Protein AF-A0A7V3EGE8-F1 (afdb_monomer_lite)

Secondary structure (DSSP, 8-state):
--HHHHHHHHHHSPTTPPPPHHHHHHHHH-HHHHHHHHHHHHHHHHHHHHT-PPPPTTHHHHHHHHHHHHHHS-----S----HHHHHHHHHHHHHHHHHGGGSHHHHHHHTSTT-THHHHHHHHHHHHHHHHHHHHHHHTHHHHHHHH--

Radius of gyration: 30.8 Å; chains: 1; bounding box: 67×28×79 Å

pLDDT: mean 81.46, std 10.9, range [51.88, 94.5]

Foldseek 3Di:
DDLVVLVVQVVVDDPPDDDDPVSVVVCVPDVVSVVVVVVVVVVVVVVVVVPPPPDPVVPVVVVVVVVVVVVVPPPPDPPDPDDLVVLVVVLVVLVVVLVCVVVDPVLVVVVPDPPDPCNVVVNVVSVVVSVVSVVVSCVSCVVVCCVPPVD

Sequence (151 aa):
MTCKDAMDLYCYLDQGEPLPADLEAHLASCPTCTQWVQRMDSVLQLYKRSGQHPIPTPIEDRILAAIEALEATPTPKPGLTLSPGKWMLPGVFLLLGILGIPFSTVFSVFASQPGGNLEVLVPVVLGAAFTTYAAFFTGYNLEWLKKKFLT

Structure (mmCIF, N/CA/C/O backbone):
data_AF-A0A7V3EGE8-F1
#
_entry.id   AF-A0A7V3EGE8-F1
#
loop_
_atom_site.group_PDB
_atom_site.id
_atom_site.type_symbol
_atom_site.label_atom_id
_atom_site.label_alt_id
_atom_site.label_comp_id
_atom_site.label_asym_id
_atom_site.label_entity_id
_atom_site.label_seq_id
_atom_site.pdbx_PDB_ins_code
_atom_site.Cartn_x
_atom_site.Cartn_y
_atom_site.Cartn_z
_atom_site.occupancy
_atom_site.B_iso_or_equiv
_atom_site.auth_seq_id
_atom_site.auth_comp_id
_atom_site.auth_asym_id
_atom_site.auth_atom_id
_atom_site.pdbx_PDB_model_num
ATOM 1 N N . MET A 1 1 ? -34.185 5.796 1.382 1.00 82.25 1 MET A N 1
ATOM 2 C CA . MET A 1 1 ? -33.992 4.352 1.645 1.00 82.25 1 MET A CA 1
ATOM 3 C C . MET A 1 1 ? -35.334 3.676 1.877 1.00 82.25 1 MET A C 1
ATOM 5 O O . MET A 1 1 ? -36.255 4.349 2.339 1.00 82.25 1 MET A O 1
ATOM 9 N N . THR A 1 2 ? -35.471 2.389 1.544 1.00 92.31 2 THR A N 1
ATOM 10 C CA . THR A 1 2 ? -36.642 1.609 1.973 1.00 92.31 2 THR A CA 1
ATOM 11 C C . THR A 1 2 ? -36.505 1.231 3.452 1.00 92.31 2 THR A C 1
ATOM 13 O O . THR A 1 2 ? -35.409 1.282 4.006 1.00 92.31 2 THR A O 1
ATOM 16 N N . CYS A 1 3 ? -37.604 0.838 4.105 1.00 90.88 3 CYS A N 1
ATOM 17 C CA . CYS A 1 3 ? -37.556 0.390 5.506 1.00 90.88 3 CYS A CA 1
ATOM 18 C C . CYS A 1 3 ? -36.642 -0.833 5.697 1.00 90.88 3 CYS A C 1
ATOM 20 O O . CYS A 1 3 ? -36.056 -0.998 6.762 1.00 90.88 3 CYS A O 1
ATOM 22 N N . LYS A 1 4 ? -36.525 -1.684 4.668 1.00 92.94 4 LYS A N 1
ATOM 23 C CA . LYS A 1 4 ? -35.627 -2.839 4.688 1.00 92.94 4 LYS A CA 1
ATOM 24 C C . LYS A 1 4 ? -34.168 -2.387 4.684 1.00 92.94 4 LYS A C 1
ATOM 26 O O . LYS A 1 4 ? -33.436 -2.748 5.594 1.00 92.94 4 LYS A O 1
ATOM 31 N N . ASP A 1 5 ? -33.795 -1.529 3.735 1.00 92.06 5 ASP A N 1
ATOM 32 C CA . ASP A 1 5 ? -32.421 -1.019 3.633 1.00 92.06 5 ASP A CA 1
ATOM 33 C C . ASP A 1 5 ? -32.008 -0.253 4.899 1.00 92.06 5 ASP A C 1
ATOM 35 O O . ASP A 1 5 ? -30.867 -0.346 5.336 1.00 92.06 5 ASP A O 1
ATOM 39 N N . ALA A 1 6 ? -32.947 0.481 5.509 1.00 90.81 6 ALA A N 1
ATOM 40 C CA . ALA A 1 6 ? -32.722 1.198 6.761 1.00 90.81 6 ALA A CA 1
ATOM 41 C C . ALA A 1 6 ? -32.354 0.255 7.915 1.00 90.81 6 ALA A C 1
ATOM 43 O O . ALA A 1 6 ? -31.433 0.536 8.679 1.00 90.81 6 ALA A O 1
ATOM 44 N N . MET A 1 7 ? -33.072 -0.864 8.037 1.00 92.44 7 MET A N 1
ATOM 45 C CA . MET A 1 7 ? -32.817 -1.851 9.084 1.00 92.44 7 MET A CA 1
ATOM 46 C C . MET A 1 7 ? -31.564 -2.676 8.811 1.00 92.44 7 MET A C 1
ATOM 48 O O . MET A 1 7 ? -30.804 -2.914 9.743 1.00 92.44 7 MET A O 1
ATOM 52 N N . ASP A 1 8 ? -31.320 -3.062 7.558 1.00 93.62 8 ASP A N 1
ATOM 53 C CA . ASP A 1 8 ? -30.094 -3.766 7.171 1.00 93.62 8 ASP A CA 1
ATOM 54 C C . ASP A 1 8 ? -28.861 -2.893 7.467 1.00 93.62 8 ASP A C 1
ATOM 56 O O . ASP A 1 8 ? -27.883 -3.374 8.039 1.00 93.62 8 ASP A O 1
ATOM 60 N N . LEU A 1 9 ? -28.937 -1.588 7.172 1.00 91.50 9 LEU A N 1
ATOM 61 C CA . LEU A 1 9 ? -27.889 -0.624 7.505 1.00 91.50 9 LEU A CA 1
ATOM 62 C C . LEU A 1 9 ? -27.730 -0.442 9.019 1.00 91.50 9 LEU A C 1
ATOM 64 O O . LEU A 1 9 ? -26.607 -0.414 9.504 1.00 91.50 9 LEU A O 1
ATOM 68 N N . TYR A 1 10 ? -28.824 -0.352 9.778 1.00 90.75 10 TYR A N 1
ATOM 69 C CA . TYR A 1 10 ? -28.752 -0.253 11.238 1.00 90.75 10 TYR A CA 1
ATOM 70 C C . TYR A 1 10 ? -28.131 -1.503 11.879 1.00 90.75 10 TYR A C 1
ATOM 72 O O . TYR A 1 10 ? -27.321 -1.377 12.787 1.00 90.75 10 TYR A O 1
ATOM 80 N N . CYS A 1 11 ? -28.467 -2.704 11.399 1.00 90.19 11 CYS A N 1
ATOM 81 C CA . CYS A 1 11 ? -27.896 -3.958 11.899 1.00 90.19 11 CYS A CA 1
ATOM 82 C C . CYS A 1 11 ? -26.434 -4.178 11.489 1.00 90.19 11 CYS A C 1
ATOM 84 O O . CYS A 1 11 ? -25.763 -5.010 12.094 1.00 90.19 11 CYS A O 1
ATOM 86 N N . TYR A 1 12 ? -25.956 -3.475 10.462 1.00 92.12 12 TYR A N 1
ATOM 87 C CA . TYR A 1 12 ? -24.545 -3.461 10.090 1.00 92.12 12 TYR A CA 1
ATOM 88 C C . TYR A 1 12 ? -23.699 -2.603 11.046 1.00 92.12 12 TYR A C 1
ATOM 90 O O . TYR A 1 12 ? -22.511 -2.871 11.199 1.00 92.12 12 TYR A O 1
ATOM 98 N N . LEU A 1 13 ? -24.299 -1.588 11.675 1.00 88.94 13 LEU A N 1
ATOM 99 C CA . LEU A 1 13 ? -23.613 -0.696 12.609 1.00 88.94 13 LEU A CA 1
ATOM 100 C C . LEU A 1 13 ? -23.455 -1.348 13.984 1.00 88.94 13 LEU A C 1
ATOM 102 O O . LEU A 1 13 ? -24.375 -1.991 14.497 1.00 88.94 13 LEU A O 1
ATOM 106 N N . ASP A 1 14 ? -22.307 -1.108 14.612 1.00 83.69 14 ASP A N 1
ATOM 107 C CA . ASP A 1 14 ? -22.070 -1.506 15.998 1.00 83.69 14 ASP A CA 1
ATOM 108 C C . ASP A 1 14 ? -22.631 -0.474 16.996 1.00 83.69 14 ASP A C 1
ATOM 110 O O . ASP A 1 14 ? -22.877 0.699 16.693 1.00 83.69 14 ASP A O 1
ATOM 114 N N . GLN A 1 15 ? -22.852 -0.905 18.242 1.00 75.19 15 GLN A N 1
ATOM 115 C CA . GLN A 1 15 ? -23.400 -0.025 19.280 1.00 75.19 15 GLN A CA 1
ATOM 116 C C . GLN A 1 15 ? -22.453 1.135 19.611 1.00 75.19 15 GLN A C 1
ATOM 118 O O . GLN A 1 15 ? -21.400 0.931 20.213 1.00 75.19 15 GLN A O 1
ATOM 123 N N . GLY A 1 16 ? -22.900 2.361 19.337 1.00 74.56 16 GLY A N 1
ATOM 124 C CA . GLY A 1 16 ? -22.153 3.590 19.620 1.00 74.56 16 GLY A CA 1
ATOM 125 C C . GLY A 1 16 ? -21.480 4.202 18.393 1.00 74.56 16 GLY A C 1
ATOM 126 O O . GLY A 1 16 ? -20.884 5.272 18.513 1.00 74.56 16 GLY A O 1
ATOM 127 N N . GLU A 1 17 ? -21.602 3.572 17.224 1.00 86.56 17 GLU A N 1
ATOM 128 C CA . GLU A 1 17 ? -21.217 4.199 15.964 1.00 86.56 17 GLU A CA 1
ATOM 129 C C . GLU A 1 17 ? -22.185 5.337 15.591 1.00 86.56 17 GLU A C 1
ATOM 131 O O . GLU A 1 17 ? -23.386 5.259 15.878 1.00 86.56 17 GLU A O 1
ATOM 136 N N . PRO A 1 18 ? -21.686 6.422 14.968 1.00 86.88 18 PRO A N 1
ATOM 137 C CA . PRO A 1 18 ? -22.541 7.503 14.502 1.00 86.88 18 PRO A CA 1
ATOM 138 C C . PRO A 1 18 ? -23.470 7.005 13.391 1.00 86.88 18 PRO A C 1
ATOM 140 O O . PRO A 1 18 ? -23.044 6.315 12.464 1.00 86.88 18 PRO A O 1
ATOM 143 N N . LEU A 1 19 ? -24.744 7.390 13.465 1.00 88.06 19 LEU A N 1
ATOM 144 C CA . LEU A 1 19 ? -25.719 7.031 12.444 1.00 88.06 19 LEU A CA 1
ATOM 145 C C . LEU A 1 19 ? -25.416 7.806 11.147 1.00 88.06 19 LEU A C 1
ATOM 147 O O . LEU A 1 19 ? -25.223 9.022 11.183 1.00 88.06 19 LEU A O 1
ATOM 151 N N . PRO A 1 20 ? -25.391 7.142 9.979 1.00 92.00 20 PRO A N 1
ATOM 152 C CA . PRO A 1 20 ? -25.304 7.831 8.699 1.00 92.00 20 PRO A CA 1
ATOM 153 C C . PRO A 1 20 ? -26.479 8.801 8.515 1.00 92.00 20 PRO A C 1
ATOM 155 O O . PRO A 1 20 ? -27.617 8.460 8.841 1.00 92.00 20 PRO A O 1
ATOM 158 N N . ALA A 1 21 ? -26.232 9.976 7.927 1.00 91.56 21 ALA A N 1
ATOM 159 C CA . ALA A 1 21 ? -27.242 11.033 7.767 1.00 91.56 21 ALA A CA 1
ATOM 160 C C . ALA A 1 21 ? -28.529 10.553 7.065 1.00 91.56 21 ALA A C 1
ATOM 162 O O . ALA A 1 21 ? -29.637 10.954 7.425 1.00 91.56 21 ALA A O 1
ATOM 163 N N . ASP A 1 22 ? 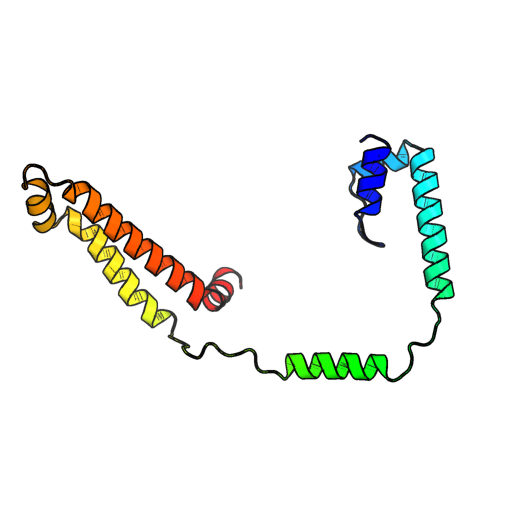-28.398 9.642 6.098 1.00 90.12 22 ASP A N 1
ATOM 164 C CA . ASP A 1 22 ? -29.543 9.057 5.399 1.00 90.12 22 ASP A CA 1
ATOM 165 C C . ASP A 1 22 ? -30.433 8.234 6.348 1.00 90.12 22 ASP A C 1
ATOM 167 O O . ASP A 1 22 ? -31.663 8.249 6.227 1.00 90.12 22 ASP A O 1
ATOM 171 N N . LEU A 1 23 ? -29.821 7.514 7.295 1.00 90.94 23 LEU A N 1
ATOM 172 C CA . LEU A 1 23 ? -30.521 6.685 8.275 1.00 90.94 23 LEU A CA 1
ATOM 173 C C . LEU A 1 23 ? -31.213 7.564 9.315 1.00 90.94 23 LEU A C 1
ATOM 175 O O . LEU A 1 23 ? -32.376 7.325 9.634 1.00 90.94 23 LEU A O 1
ATOM 179 N N . GLU A 1 24 ? -30.548 8.625 9.773 1.00 92.44 24 GLU A N 1
ATOM 180 C CA . GLU A 1 24 ? -31.146 9.619 10.671 1.00 92.44 24 GLU A CA 1
ATOM 181 C C . GLU A 1 24 ? -32.394 10.264 10.051 1.00 92.44 24 GLU A C 1
ATOM 183 O O . GLU A 1 24 ? -33.447 10.327 10.690 1.00 92.44 24 GLU A O 1
ATOM 188 N N . ALA A 1 25 ? -32.322 10.665 8.777 1.00 93.31 25 ALA A N 1
ATOM 189 C CA . ALA A 1 25 ? -33.461 11.230 8.056 1.00 93.31 25 ALA A CA 1
ATOM 190 C C . ALA A 1 25 ? -34.622 10.226 7.905 1.00 93.31 25 ALA A C 1
ATOM 192 O O . ALA A 1 25 ? -35.801 10.593 7.991 1.00 93.31 25 ALA A O 1
ATOM 193 N N . HIS A 1 26 ? -34.314 8.941 7.705 1.00 93.00 26 HIS A N 1
ATOM 194 C CA . HIS A 1 26 ? -35.332 7.896 7.632 1.00 93.00 26 HIS A CA 1
ATOM 195 C C . HIS A 1 26 ? -36.002 7.638 8.986 1.00 93.00 26 HIS A C 1
ATOM 197 O O . HIS A 1 26 ? -37.224 7.528 9.053 1.00 93.00 26 HIS A O 1
ATOM 203 N N . LEU A 1 27 ? -35.237 7.595 10.077 1.00 91.75 27 LEU A N 1
ATOM 204 C CA . LEU A 1 27 ? -35.778 7.423 11.429 1.00 91.75 27 LEU A CA 1
ATOM 205 C C . LEU A 1 27 ? -36.628 8.632 11.858 1.00 91.75 27 LEU A C 1
ATOM 207 O O . LEU A 1 27 ? -37.680 8.469 12.477 1.00 91.75 27 LEU A O 1
ATOM 211 N N . ALA A 1 28 ? -36.252 9.846 11.452 1.00 92.69 28 ALA A N 1
ATOM 212 C CA . ALA A 1 28 ? -37.060 11.040 11.700 1.00 92.69 28 ALA A CA 1
ATOM 213 C C . ALA A 1 28 ? -38.425 11.012 10.981 1.00 92.69 28 ALA A C 1
ATOM 215 O O . ALA A 1 28 ? -39.378 11.636 11.447 1.00 92.69 28 ALA A O 1
ATOM 216 N N . SER A 1 29 ? -38.536 10.292 9.858 1.00 92.25 29 SER A N 1
ATOM 217 C CA . SER A 1 29 ? -39.746 10.253 9.024 1.00 92.25 29 SER A CA 1
ATOM 218 C C . SER A 1 29 ? -40.589 8.982 9.188 1.00 92.25 29 SER A C 1
ATOM 220 O O . SER A 1 29 ? -41.803 9.029 8.986 1.00 92.25 29 SER A O 1
ATOM 222 N N . CYS A 1 30 ? -39.987 7.854 9.573 1.00 94.25 30 CYS A N 1
ATOM 223 C CA . CYS A 1 30 ? -40.658 6.561 9.688 1.00 94.25 30 CYS A CA 1
ATOM 224 C C . CYS A 1 30 ? -40.829 6.137 11.162 1.00 94.25 30 CYS A C 1
ATOM 226 O O . CYS A 1 30 ? -39.878 5.643 11.778 1.00 94.25 30 CYS A O 1
ATOM 228 N N . PRO A 1 31 ? -42.044 6.236 11.740 1.00 92.06 31 PRO A N 1
ATOM 229 C CA . PRO A 1 31 ? -42.274 5.878 13.143 1.00 92.06 31 PRO A CA 1
ATOM 230 C C . PRO A 1 31 ? -42.088 4.379 13.406 1.00 92.06 31 PRO A C 1
ATOM 232 O O . PRO A 1 31 ? -41.689 3.984 14.501 1.00 92.06 31 PRO A O 1
ATOM 235 N N . THR A 1 32 ? -42.337 3.540 12.398 1.00 91.94 32 THR A N 1
ATOM 236 C CA . THR A 1 32 ? -42.168 2.088 12.494 1.00 91.94 32 THR A CA 1
ATOM 237 C C . THR A 1 32 ? -40.701 1.731 12.713 1.00 91.94 32 THR A C 1
ATOM 239 O O . THR A 1 32 ? -40.385 1.054 13.687 1.00 91.94 32 THR A O 1
ATOM 242 N N . CYS A 1 33 ? -39.794 2.215 11.856 1.00 92.81 33 CYS A N 1
ATOM 243 C CA . CYS A 1 33 ? -38.355 1.951 11.980 1.00 92.81 33 CYS A CA 1
ATOM 244 C C . CYS A 1 33 ? -37.789 2.493 13.297 1.00 92.81 33 CYS A C 1
ATOM 246 O O . CYS A 1 33 ? -37.034 1.797 13.9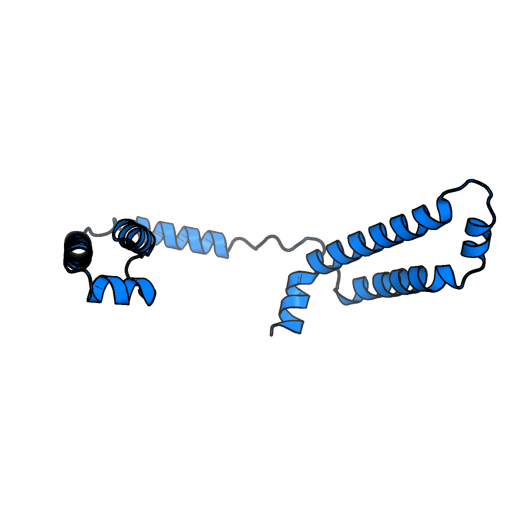72 1.00 92.81 33 CYS A O 1
ATOM 248 N N . THR A 1 34 ? -38.235 3.673 13.727 1.00 93.50 34 THR A N 1
ATOM 249 C CA . THR A 1 34 ? -37.842 4.250 15.020 1.00 93.50 34 THR A CA 1
ATOM 250 C C . THR A 1 34 ? -38.259 3.377 16.197 1.00 93.50 34 THR A C 1
ATOM 252 O O . THR A 1 34 ? -37.462 3.150 17.105 1.00 93.50 34 THR A O 1
ATOM 255 N N . GLN A 1 35 ? -39.466 2.808 16.169 1.00 94.50 35 GLN A N 1
ATOM 256 C CA . GLN A 1 35 ? -39.909 1.891 17.216 1.00 94.50 35 GLN A CA 1
ATOM 257 C C . GLN A 1 35 ? -39.077 0.598 17.254 1.00 94.50 35 GLN A C 1
ATOM 259 O O . GLN A 1 35 ? -38.794 0.088 18.339 1.00 94.50 35 GLN A O 1
ATOM 264 N N . TRP A 1 36 ? -38.676 0.062 16.097 1.00 92.75 36 TRP A N 1
ATOM 265 C CA . TRP A 1 36 ? -37.816 -1.126 16.024 1.00 92.75 36 TRP A CA 1
ATOM 266 C C . TRP A 1 36 ? -36.430 -0.868 16.612 1.00 92.75 36 TRP A C 1
ATOM 268 O O . TRP A 1 36 ? -36.000 -1.622 17.485 1.00 92.75 36 TRP A O 1
ATOM 278 N N . VAL A 1 37 ? -35.783 0.225 16.199 1.00 91.69 37 VAL A N 1
ATOM 279 C CA . VAL A 1 37 ? -34.471 0.647 16.711 1.00 91.69 37 VAL A CA 1
ATOM 280 C C . VAL A 1 37 ? -34.516 0.857 18.225 1.00 91.69 37 VAL A C 1
ATOM 282 O O . VAL A 1 37 ? -33.693 0.306 18.950 1.00 91.69 37 VAL A O 1
ATOM 285 N N . GLN A 1 38 ? -35.529 1.565 18.735 1.00 90.75 38 GLN A N 1
ATOM 286 C CA . GLN A 1 38 ? -35.691 1.788 20.177 1.00 90.75 38 GLN A CA 1
ATOM 287 C C . GLN A 1 38 ? -35.896 0.486 20.959 1.00 90.75 38 GLN A C 1
ATOM 289 O O . GLN A 1 38 ? -35.353 0.326 22.051 1.00 90.75 38 GLN A O 1
ATOM 294 N N . ARG A 1 39 ? -36.669 -0.464 20.416 1.00 91.94 39 ARG A N 1
ATOM 295 C CA . ARG A 1 39 ? -36.852 -1.776 21.053 1.00 91.94 39 ARG A CA 1
ATOM 296 C C . ARG A 1 39 ? -35.547 -2.561 21.083 1.00 91.94 39 ARG A C 1
ATOM 298 O O . ARG A 1 39 ? -35.203 -3.079 22.141 1.00 91.94 39 ARG A O 1
ATOM 305 N N . MET A 1 40 ? -34.820 -2.620 19.968 1.00 89.19 40 MET A N 1
ATOM 306 C CA . MET A 1 40 ? -33.514 -3.280 19.896 1.00 89.19 40 MET A CA 1
ATOM 307 C C . MET A 1 40 ? -32.536 -2.685 20.910 1.00 89.19 40 MET A C 1
ATOM 309 O O . MET A 1 40 ? -31.986 -3.429 21.720 1.00 89.19 40 MET A O 1
ATOM 313 N N . ASP A 1 41 ? -32.404 -1.359 20.946 1.00 88.69 41 ASP A N 1
ATOM 314 C CA . ASP A 1 41 ? -31.528 -0.683 21.903 1.00 88.69 41 ASP A CA 1
ATOM 315 C C . ASP A 1 41 ? -31.944 -0.963 23.356 1.00 88.69 41 ASP A C 1
ATOM 317 O O . ASP A 1 41 ? -31.114 -1.335 24.184 1.00 88.69 41 ASP A O 1
ATOM 321 N N . SER A 1 42 ? -33.245 -0.914 23.666 1.00 88.50 42 SER A N 1
ATOM 322 C CA . SER A 1 42 ? -33.739 -1.216 25.017 1.00 88.50 42 SER A CA 1
ATOM 323 C C . SER A 1 42 ? -33.397 -2.640 25.477 1.00 88.50 42 SER A C 1
ATOM 325 O O . SER A 1 42 ? -32.988 -2.841 26.621 1.00 88.50 42 SER A O 1
ATOM 327 N N . VAL A 1 43 ? -33.499 -3.631 24.583 1.00 87.50 43 VAL A N 1
ATOM 328 C CA . VAL A 1 43 ? -33.140 -5.024 24.877 1.00 87.50 43 VAL A CA 1
ATOM 329 C C . VAL A 1 43 ? -31.634 -5.145 25.100 1.00 87.50 43 VAL A C 1
ATOM 331 O O . VAL A 1 43 ? -31.202 -5.771 26.066 1.00 87.50 43 VAL A O 1
ATOM 334 N N . LEU A 1 44 ? -30.823 -4.503 24.262 1.00 85.25 44 LEU A N 1
ATOM 335 C CA . LEU A 1 44 ? -29.365 -4.528 24.380 1.00 85.25 44 LEU A CA 1
ATOM 336 C C . LEU A 1 44 ? -28.873 -3.840 25.662 1.00 85.25 44 LEU A C 1
ATOM 338 O O . LEU A 1 44 ? -27.969 -4.346 26.330 1.00 85.25 44 LEU A O 1
ATOM 342 N N . GLN A 1 45 ? -29.504 -2.737 26.067 1.00 84.38 45 GLN A N 1
ATOM 343 C CA . GLN A 1 45 ? -29.228 -2.086 27.348 1.00 84.38 45 GLN A CA 1
ATOM 344 C C . GLN A 1 45 ? -29.584 -2.979 28.544 1.00 84.38 45 GLN A C 1
ATOM 346 O O . GLN A 1 45 ? -28.849 -2.997 29.535 1.00 84.38 45 GLN A O 1
ATOM 351 N N . LEU A 1 46 ? -30.677 -3.747 28.462 1.00 83.75 46 LEU A N 1
ATOM 352 C CA . LEU A 1 46 ? -31.026 -4.734 29.488 1.00 83.75 46 LEU A CA 1
ATOM 353 C C . LEU A 1 46 ? -29.968 -5.837 29.581 1.00 83.75 46 LEU A C 1
ATOM 355 O O . LEU A 1 46 ? -29.545 -6.161 30.691 1.00 83.75 46 LEU A O 1
ATOM 359 N N . TYR A 1 47 ? -29.469 -6.340 28.447 1.00 78.06 47 TYR A N 1
ATOM 360 C CA . TYR A 1 47 ? -28.362 -7.300 28.432 1.00 78.06 47 TYR A CA 1
ATOM 361 C C . TYR A 1 47 ? -27.102 -6.726 29.088 1.00 78.06 47 TYR A C 1
ATOM 363 O O . TYR A 1 47 ? -26.551 -7.364 29.986 1.00 78.06 47 TYR A O 1
ATOM 371 N N . LYS A 1 48 ? -26.703 -5.494 28.741 1.00 76.25 48 LYS A N 1
ATOM 372 C CA . LYS A 1 48 ? -25.564 -4.807 29.380 1.00 76.25 48 LYS A CA 1
ATOM 373 C C . LYS A 1 48 ? -25.728 -4.675 30.895 1.00 76.25 48 LYS A C 1
ATOM 375 O O . LYS A 1 48 ? -24.772 -4.905 31.627 1.00 76.25 48 LYS A O 1
ATOM 380 N N . ARG A 1 49 ? -26.930 -4.342 31.381 1.00 68.81 49 ARG A N 1
ATOM 381 C CA . ARG A 1 49 ? -27.207 -4.247 32.828 1.00 68.81 49 ARG A CA 1
ATOM 382 C C . ARG A 1 49 ? -27.229 -5.607 33.522 1.00 68.81 49 ARG A C 1
ATOM 384 O O . ARG A 1 49 ? -26.767 -5.710 34.651 1.00 68.81 49 ARG A O 1
ATOM 391 N N . SER A 1 50 ? -27.737 -6.643 32.856 1.00 64.25 50 SER A N 1
ATOM 392 C CA . SER A 1 50 ? -27.738 -8.018 33.377 1.00 64.25 50 SER A CA 1
ATOM 393 C C . SER A 1 50 ? -26.344 -8.668 33.367 1.00 64.25 50 SER A C 1
ATOM 395 O O . SER A 1 50 ? -26.091 -9.631 34.088 1.00 64.25 50 SER A O 1
ATOM 397 N N . GLY A 1 51 ? -25.421 -8.098 32.588 1.00 56.03 51 GLY A N 1
ATOM 398 C CA . GLY A 1 51 ? -24.041 -8.533 32.399 1.00 56.03 51 GLY A CA 1
ATOM 399 C C . GLY A 1 51 ? -23.062 -8.144 33.507 1.00 56.03 51 GLY A C 1
ATOM 400 O O . GLY A 1 51 ? -21.861 -8.216 33.275 1.00 56.03 51 GLY A O 1
ATOM 401 N N . GLN A 1 52 ? -23.515 -7.791 34.717 1.00 57.78 52 GLN A N 1
ATOM 402 C CA . GLN A 1 52 ? -22.645 -7.776 35.906 1.00 57.78 52 GLN A CA 1
ATOM 403 C C . GLN A 1 52 ? -22.352 -9.209 36.373 1.00 57.78 52 GLN A C 1
ATOM 405 O O . GLN A 1 52 ? -22.589 -9.583 37.518 1.00 57.78 52 GLN A O 1
ATOM 410 N N . HIS A 1 53 ? -21.882 -10.049 35.458 1.00 61.88 53 HIS A N 1
ATOM 411 C CA . HIS A 1 53 ? -21.271 -11.308 35.835 1.00 61.88 53 HIS A CA 1
ATOM 412 C C . HIS A 1 53 ? -19.814 -10.973 36.138 1.00 61.88 53 HIS A C 1
ATOM 414 O O . HIS A 1 53 ? -19.135 -10.459 35.245 1.00 61.88 53 HIS A O 1
ATOM 420 N N . PRO A 1 54 ? -19.331 -11.181 37.375 1.00 64.38 54 PRO A N 1
ATOM 421 C CA . PRO A 1 54 ? -17.919 -11.000 37.655 1.00 64.38 54 PRO A CA 1
ATOM 422 C C . PRO A 1 54 ? -17.152 -11.898 36.687 1.00 64.38 54 PRO A C 1
ATOM 424 O O . PRO A 1 54 ? -17.388 -13.109 36.638 1.00 64.38 54 PRO A O 1
ATOM 427 N N . ILE A 1 55 ? -16.291 -11.289 35.871 1.00 62.97 55 ILE A N 1
ATOM 428 C CA . ILE A 1 55 ? -15.387 -12.034 35.005 1.00 62.97 55 ILE A CA 1
ATOM 429 C C . ILE A 1 55 ? -14.597 -12.954 35.942 1.00 62.97 55 ILE A C 1
ATOM 431 O O . ILE A 1 55 ? -14.041 -12.468 36.931 1.00 62.97 55 ILE A O 1
ATOM 435 N N . PRO A 1 56 ? -14.592 -14.280 35.713 1.00 68.38 56 PRO A N 1
ATOM 436 C CA . PRO A 1 56 ? -13.808 -15.185 36.528 1.00 68.38 56 PRO A CA 1
ATOM 437 C C . PRO A 1 56 ? -12.368 -14.681 36.563 1.00 68.38 56 PRO A C 1
ATOM 439 O O . PRO A 1 56 ? -11.728 -14.501 35.524 1.00 68.38 56 PRO A O 1
ATOM 442 N N . THR A 1 57 ? -11.875 -14.470 37.775 1.00 62.03 57 THR A N 1
ATOM 443 C CA . THR A 1 57 ? -10.633 -13.769 38.092 1.00 62.03 57 THR A CA 1
AT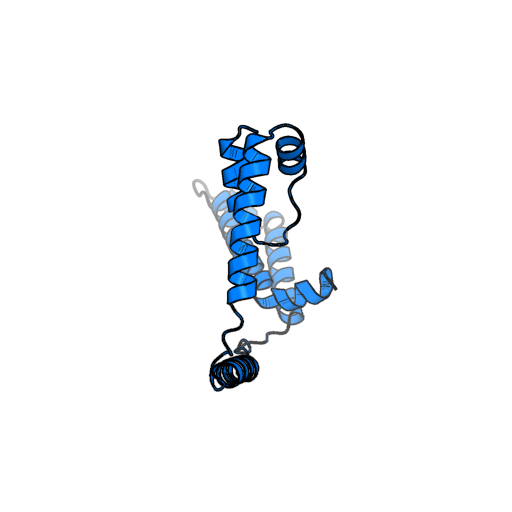OM 444 C C . THR A 1 57 ? -9.319 -14.428 37.644 1.00 62.03 57 THR A C 1
ATOM 446 O O . THR A 1 57 ? -8.283 -13.892 38.008 1.00 62.03 57 THR A O 1
ATOM 449 N N . PRO A 1 58 ? -9.263 -15.499 36.817 1.00 70.75 58 PRO A N 1
ATOM 450 C CA . PRO A 1 58 ? -8.025 -15.779 36.083 1.00 70.75 58 PRO A CA 1
ATOM 451 C C . PRO A 1 58 ? -8.073 -15.415 34.592 1.00 70.75 58 PRO A C 1
ATOM 453 O O . PRO A 1 58 ? -7.085 -15.640 33.902 1.00 70.75 58 PRO A O 1
ATOM 456 N N . ILE A 1 59 ? -9.188 -14.928 34.034 1.00 75.06 59 ILE A N 1
ATOM 457 C CA . ILE A 1 59 ? -9.261 -14.652 32.584 1.00 75.06 59 ILE A CA 1
ATOM 458 C C . ILE A 1 59 ? -8.536 -13.353 32.229 1.00 75.06 59 ILE A C 1
ATOM 460 O O . ILE A 1 59 ? -7.784 -13.338 31.260 1.00 75.06 59 ILE A O 1
ATOM 464 N N . GLU A 1 60 ? -8.721 -12.298 33.022 1.00 78.00 60 GLU A N 1
ATOM 465 C CA . GLU A 1 60 ? -8.081 -10.995 32.798 1.00 78.00 60 GLU A CA 1
ATOM 466 C C . GLU A 1 60 ? -6.555 -11.125 32.815 1.00 78.00 60 GLU A C 1
ATOM 468 O O . GLU A 1 60 ? -5.904 -10.781 31.830 1.00 78.00 60 GLU A O 1
ATOM 473 N N . ASP A 1 61 ? -6.006 -11.753 33.858 1.00 80.31 61 ASP A N 1
ATOM 474 C CA . ASP A 1 61 ? -4.568 -12.007 33.991 1.00 80.31 61 ASP A CA 1
ATOM 475 C C . ASP A 1 61 ? -4.019 -12.865 32.845 1.00 80.31 61 ASP A C 1
ATOM 477 O O . ASP A 1 61 ? -2.928 -12.616 32.336 1.00 80.31 61 ASP A O 1
ATOM 481 N N . ARG A 1 62 ? -4.779 -13.871 32.391 1.00 82.06 62 ARG A N 1
ATOM 482 C CA . ARG A 1 62 ? -4.372 -14.720 31.260 1.00 82.06 62 ARG A CA 1
ATOM 483 C C . ARG A 1 62 ? -4.369 -13.967 29.936 1.00 82.06 62 ARG A C 1
ATOM 485 O O . ARG A 1 62 ? -3.520 -14.255 29.097 1.00 82.06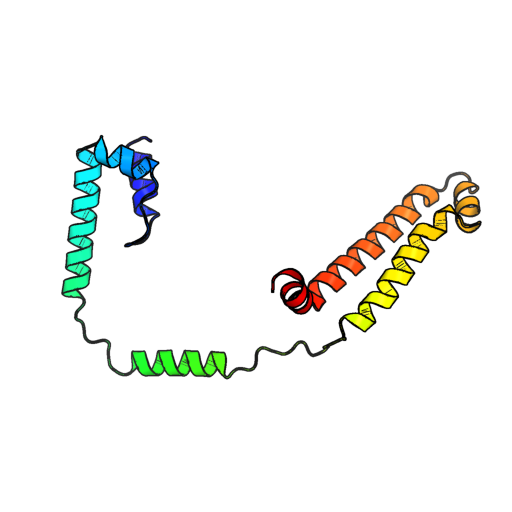 62 ARG A O 1
ATOM 492 N N . ILE A 1 63 ? -5.311 -13.049 29.733 1.00 81.88 63 ILE A N 1
ATOM 493 C CA . ILE A 1 63 ? -5.359 -12.202 28.538 1.00 81.88 63 ILE A CA 1
ATOM 494 C C . ILE A 1 63 ? -4.202 -11.206 28.575 1.00 81.88 63 ILE A C 1
ATOM 496 O O . ILE A 1 63 ? -3.485 -11.093 27.584 1.00 81.88 63 ILE A O 1
ATOM 500 N N . LEU A 1 64 ? -3.970 -10.547 29.714 1.00 83.06 64 LEU A N 1
ATOM 501 C CA . LEU A 1 64 ? -2.863 -9.604 29.875 1.00 83.06 64 LEU A CA 1
ATOM 502 C C . LEU A 1 64 ? -1.511 -10.288 29.652 1.00 83.06 64 LEU A C 1
ATOM 504 O O . LEU A 1 64 ? -0.714 -9.819 28.847 1.00 83.06 64 LEU A O 1
ATOM 508 N N . ALA A 1 65 ? -1.299 -11.456 30.264 1.00 85.44 65 ALA A N 1
ATOM 509 C CA . ALA A 1 65 ? -0.086 -12.244 30.069 1.00 85.44 65 ALA A CA 1
ATOM 510 C C . ALA A 1 65 ? 0.090 -12.710 28.613 1.00 85.44 65 ALA A C 1
ATOM 512 O O . ALA A 1 65 ? 1.214 -12.795 28.122 1.00 85.44 65 ALA A O 1
ATOM 513 N N . ALA A 1 66 ? -1.001 -13.008 27.898 1.00 83.69 66 ALA A N 1
ATOM 514 C CA . ALA A 1 66 ? -0.939 -13.361 26.481 1.00 83.69 66 ALA A CA 1
ATOM 515 C C . ALA A 1 66 ? -0.575 -12.158 25.595 1.00 83.69 66 ALA A C 1
ATOM 517 O O . ALA A 1 66 ? 0.190 -12.320 24.646 1.00 83.69 66 ALA A O 1
ATOM 518 N N . ILE A 1 67 ? -1.085 -10.962 25.908 1.00 82.19 67 ILE A N 1
ATOM 519 C CA . ILE A 1 67 ? -0.731 -9.716 25.212 1.00 82.19 67 ILE A CA 1
ATOM 520 C C . ILE A 1 67 ? 0.741 -9.380 25.459 1.00 82.19 67 ILE A C 1
ATOM 522 O O . ILE A 1 67 ? 1.483 -9.185 24.501 1.00 82.19 67 ILE A O 1
ATOM 526 N N . GLU A 1 68 ? 1.190 -9.410 26.714 1.00 84.25 68 GLU A N 1
ATOM 527 C CA . GLU A 1 68 ? 2.596 -9.188 27.063 1.00 84.25 68 GLU A CA 1
ATOM 528 C C . GLU A 1 68 ? 3.513 -10.211 26.392 1.00 84.25 68 GLU A C 1
ATOM 530 O O . GLU A 1 68 ? 4.569 -9.846 25.887 1.00 84.25 68 GLU A O 1
ATOM 535 N N . ALA A 1 69 ? 3.116 -11.485 26.317 1.00 81.56 69 ALA A N 1
ATOM 536 C CA . ALA A 1 69 ? 3.883 -12.500 25.602 1.00 81.56 69 ALA A CA 1
ATOM 537 C C . ALA A 1 69 ? 3.977 -12.198 24.097 1.00 81.56 69 ALA A C 1
ATOM 539 O O . ALA A 1 69 ? 5.044 -12.375 23.509 1.00 81.56 69 ALA A O 1
ATOM 540 N N . LEU A 1 70 ? 2.898 -11.721 23.469 1.00 76.19 70 LEU A N 1
ATOM 541 C CA . LEU A 1 70 ? 2.888 -11.326 22.056 1.00 76.19 70 LEU A CA 1
ATOM 542 C C . LEU A 1 70 ? 3.746 -10.081 21.795 1.00 76.19 70 LEU A C 1
ATOM 544 O O . LEU A 1 70 ? 4.474 -10.054 20.807 1.00 76.19 70 LEU A O 1
ATOM 548 N N . GLU A 1 71 ? 3.713 -9.087 22.682 1.00 72.12 71 GLU A N 1
ATOM 549 C CA . GLU A 1 71 ? 4.540 -7.875 22.587 1.00 72.12 71 GLU A CA 1
ATOM 550 C C . GLU A 1 71 ? 6.017 -8.142 22.911 1.00 72.12 71 GLU A C 1
ATOM 552 O O . GLU A 1 71 ? 6.914 -7.573 22.285 1.00 72.12 71 GLU A O 1
ATOM 557 N N . ALA A 1 72 ? 6.286 -9.043 23.859 1.00 69.62 72 ALA A N 1
ATOM 558 C CA . ALA A 1 72 ? 7.628 -9.500 24.201 1.00 69.62 72 ALA A CA 1
ATOM 559 C C . ALA A 1 72 ? 8.212 -10.433 23.137 1.00 69.62 72 ALA A C 1
ATOM 561 O O . ALA A 1 72 ? 9.431 -10.620 23.098 1.00 69.62 72 ALA A O 1
ATOM 562 N N . THR A 1 73 ? 7.372 -11.011 22.268 1.00 62.38 73 THR A N 1
ATOM 563 C CA . THR A 1 73 ? 7.849 -11.738 21.095 1.00 62.38 73 THR A CA 1
ATOM 564 C C . THR A 1 73 ? 8.468 -10.704 20.158 1.00 62.38 73 THR A C 1
ATOM 566 O O . THR A 1 73 ? 7.744 -9.878 19.601 1.00 62.38 73 THR A O 1
ATOM 569 N N . PRO A 1 74 ? 9.798 -10.703 19.953 1.00 59.97 74 PRO A N 1
ATOM 570 C CA . PRO A 1 74 ? 10.405 -9.753 19.042 1.00 59.97 74 PRO A CA 1
ATOM 571 C C . PRO A 1 74 ? 9.780 -10.002 17.675 1.00 59.97 74 PRO A C 1
ATOM 573 O O . PRO A 1 74 ? 9.912 -11.108 17.142 1.00 59.97 74 PRO A O 1
ATOM 576 N N . THR A 1 75 ? 9.101 -8.999 17.107 1.00 61.06 75 THR A N 1
ATOM 577 C CA . THR A 1 75 ? 8.702 -9.035 15.696 1.00 61.06 75 THR A CA 1
ATOM 578 C C . THR A 1 75 ? 9.914 -9.529 14.919 1.00 61.06 75 THR A C 1
ATOM 580 O O . THR A 1 75 ? 10.986 -8.935 15.113 1.00 61.06 75 THR A O 1
ATOM 583 N N . PRO A 1 76 ? 9.808 -10.616 14.130 1.00 58.78 76 PRO A N 1
ATOM 584 C CA . PRO A 1 76 ? 10.955 -11.169 13.435 1.00 58.78 76 PRO A CA 1
ATOM 585 C C . PRO A 1 76 ? 11.562 -10.048 12.603 1.00 5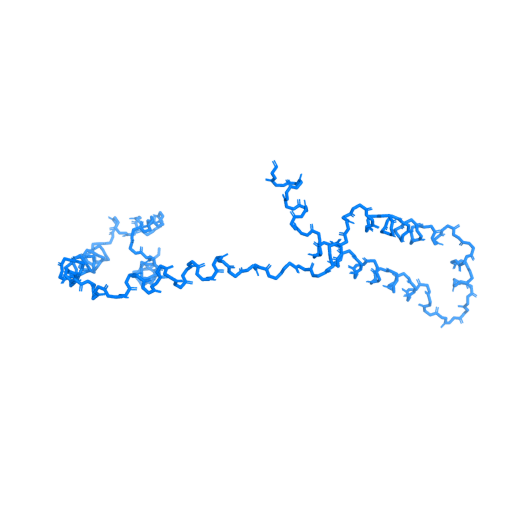8.78 76 PRO A C 1
ATOM 587 O O . PRO A 1 76 ? 11.001 -9.630 11.592 1.00 58.78 76 PRO A O 1
ATOM 590 N N . LYS A 1 77 ? 12.683 -9.499 13.087 1.00 58.09 77 LYS A N 1
ATOM 591 C CA . LYS A 1 77 ? 13.405 -8.459 12.370 1.00 58.09 77 LYS A CA 1
ATOM 592 C C . LYS A 1 77 ? 13.797 -9.106 11.050 1.00 58.09 77 LYS A C 1
ATOM 594 O O . LYS A 1 77 ? 14.405 -10.180 11.093 1.00 58.09 77 LYS A O 1
ATOM 599 N N . PRO A 1 78 ? 13.444 -8.515 9.898 1.00 58.59 78 PRO A N 1
ATOM 600 C CA . PRO A 1 78 ? 13.871 -9.045 8.617 1.00 58.59 78 PRO A CA 1
ATOM 601 C C . PRO A 1 78 ? 15.384 -9.266 8.683 1.00 58.59 78 PRO A C 1
ATOM 603 O O . PRO A 1 78 ? 16.134 -8.321 8.922 1.00 58.59 78 PRO A O 1
ATOM 606 N N . GLY A 1 79 ? 15.836 -10.516 8.534 1.00 58.34 79 GLY A N 1
ATOM 607 C CA . GLY A 1 79 ? 17.246 -10.892 8.720 1.00 58.34 79 GLY A CA 1
ATOM 608 C C . GLY A 1 79 ? 18.211 -10.182 7.762 1.00 58.34 79 GLY A C 1
ATOM 609 O O . GLY A 1 79 ? 19.423 -10.234 7.946 1.00 58.34 79 GLY A O 1
ATOM 610 N N . LEU A 1 80 ? 17.675 -9.481 6.761 1.00 57.94 80 LEU A N 1
ATOM 611 C CA . LEU A 1 80 ? 18.400 -8.633 5.831 1.00 57.94 80 LEU A CA 1
ATOM 612 C C . LEU A 1 80 ? 17.940 -7.174 5.976 1.00 57.94 80 LEU A C 1
ATOM 614 O O . LEU A 1 80 ? 17.085 -6.691 5.238 1.00 57.94 80 LEU A O 1
ATOM 618 N N . THR A 1 81 ? 18.544 -6.432 6.900 1.00 55.12 81 THR A N 1
ATOM 619 C CA . THR A 1 81 ? 18.442 -4.967 6.911 1.00 55.12 81 THR A CA 1
ATOM 620 C C . THR A 1 81 ? 19.461 -4.396 5.924 1.00 55.12 81 THR A C 1
ATOM 622 O O . THR A 1 81 ? 20.550 -3.956 6.303 1.00 55.12 81 THR A O 1
ATOM 625 N N . LEU A 1 82 ? 19.159 -4.451 4.626 1.00 60.97 82 LEU A N 1
ATOM 626 C CA . LEU A 1 82 ? 19.938 -3.709 3.632 1.00 60.97 82 LEU A CA 1
ATOM 627 C C . LEU A 1 82 ? 19.611 -2.222 3.785 1.00 60.97 82 LEU A C 1
ATOM 629 O O . LEU A 1 82 ? 18.444 -1.848 3.849 1.00 60.97 82 LEU A O 1
ATOM 633 N N . SER A 1 83 ? 20.631 -1.363 3.880 1.00 69.81 83 SER A N 1
ATOM 634 C CA . SER A 1 83 ? 20.362 0.065 4.057 1.00 69.81 83 SER A CA 1
ATOM 635 C C . SER A 1 83 ? 19.659 0.631 2.807 1.00 69.81 83 SER A C 1
ATOM 637 O O . SER A 1 83 ? 20.113 0.361 1.688 1.00 69.81 83 SER A O 1
ATOM 639 N N . PRO A 1 84 ? 18.598 1.446 2.966 1.00 67.75 84 PRO A N 1
ATOM 640 C CA . PRO A 1 84 ? 17.818 1.980 1.844 1.00 67.75 84 PRO A CA 1
ATOM 641 C C . PRO A 1 84 ? 18.674 2.715 0.803 1.00 67.75 84 PRO A C 1
ATOM 643 O O . PRO A 1 84 ? 18.459 2.604 -0.403 1.00 67.75 84 PRO A O 1
ATOM 646 N N . GLY A 1 85 ? 19.717 3.416 1.262 1.00 70.38 85 GLY A N 1
ATOM 647 C CA . GLY A 1 85 ? 20.643 4.147 0.395 1.00 70.38 85 GLY A CA 1
ATOM 648 C C . GLY A 1 85 ? 21.497 3.253 -0.510 1.00 70.38 85 GLY A C 1
ATOM 649 O O . GLY A 1 85 ? 21.838 3.665 -1.615 1.00 70.38 85 GLY A O 1
ATOM 650 N N . LYS A 1 86 ? 21.809 2.017 -0.093 1.00 77.94 86 LYS A N 1
ATOM 651 C CA . LYS A 1 86 ? 22.574 1.070 -0.925 1.00 77.94 86 LYS A CA 1
ATOM 652 C C . LYS A 1 86 ? 21.732 0.473 -2.051 1.00 77.94 86 LYS A C 1
ATOM 654 O O . LYS A 1 86 ? 22.290 0.116 -3.081 1.00 77.94 86 LYS A O 1
ATOM 659 N N . TRP A 1 87 ? 20.410 0.398 -1.879 1.00 80.50 87 TRP A N 1
ATOM 660 C CA . TRP A 1 87 ? 19.501 -0.045 -2.937 1.00 80.50 87 TRP A CA 1
ATOM 661 C C . TRP A 1 87 ? 19.295 1.014 -4.013 1.00 80.50 87 TRP A C 1
ATOM 663 O O . TRP A 1 87 ? 19.185 0.661 -5.177 1.00 80.50 87 TRP A O 1
ATOM 673 N N . MET A 1 88 ? 19.295 2.297 -3.654 1.00 83.50 88 MET A N 1
ATOM 674 C CA . MET A 1 88 ? 18.986 3.383 -4.587 1.00 83.50 88 MET A CA 1
ATOM 675 C C . MET A 1 88 ? 19.992 3.486 -5.749 1.00 83.50 88 MET A C 1
ATOM 677 O O . MET A 1 88 ? 19.606 3.786 -6.876 1.00 83.50 88 MET A O 1
ATOM 681 N N . LEU A 1 89 ? 21.270 3.187 -5.494 1.00 86.50 89 LEU A N 1
ATOM 682 C CA . LEU A 1 89 ? 22.336 3.286 -6.492 1.00 86.50 89 LEU A CA 1
ATOM 683 C C . LEU A 1 89 ? 22.136 2.304 -7.675 1.00 86.50 89 LEU A C 1
ATOM 685 O O . LEU A 1 89 ? 22.073 2.782 -8.809 1.00 86.50 89 LEU A O 1
ATOM 689 N N . PRO A 1 90 ? 21.947 0.980 -7.469 1.00 87.19 90 PRO A N 1
ATOM 690 C CA . PRO A 1 90 ? 21.567 0.052 -8.538 1.00 87.19 90 PRO A CA 1
ATOM 691 C C . PRO A 1 90 ? 20.345 0.492 -9.349 1.00 87.19 90 PRO A C 1
ATOM 693 O O . PRO A 1 90 ? 20.351 0.363 -10.569 1.00 87.19 90 PRO A O 1
ATOM 696 N N . GLY A 1 91 ? 19.318 1.040 -8.692 1.00 87.12 91 GLY A N 1
ATOM 697 C CA . GLY A 1 91 ? 18.096 1.492 -9.358 1.00 87.12 91 GLY A CA 1
ATOM 698 C C . GLY A 1 91 ? 18.337 2.661 -10.307 1.00 87.12 91 GLY A C 1
ATOM 699 O O . GLY A 1 91 ? 17.829 2.659 -11.426 1.00 87.12 91 GLY A O 1
ATOM 700 N N . VAL A 1 92 ? 19.168 3.623 -9.897 1.00 89.69 92 VAL A N 1
ATOM 701 C CA . VAL A 1 92 ? 19.576 4.749 -10.749 1.00 89.69 92 VAL A CA 1
ATOM 702 C C . VAL A 1 92 ? 20.375 4.258 -11.956 1.00 89.69 92 VAL A C 1
ATOM 704 O O . VAL A 1 92 ? 20.080 4.663 -13.076 1.00 89.69 92 VAL A O 1
ATOM 707 N N . PHE A 1 93 ? 21.338 3.353 -11.761 1.00 91.25 93 PHE A N 1
ATOM 708 C CA . PHE A 1 93 ? 22.100 2.780 -12.877 1.00 91.25 93 PHE A CA 1
ATOM 709 C C 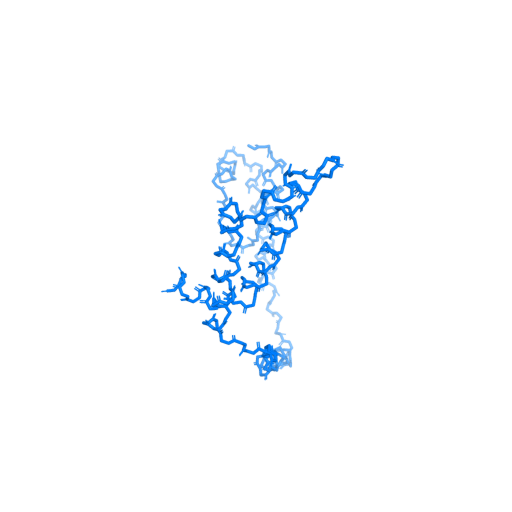. PHE A 1 93 ? 21.223 1.975 -13.837 1.00 91.25 93 PHE A C 1
ATOM 711 O O . PHE A 1 93 ? 21.392 2.087 -15.049 1.00 91.25 93 PHE A O 1
ATOM 718 N N . LEU A 1 94 ? 20.271 1.198 -13.318 1.00 91.00 94 LEU A N 1
ATOM 719 C CA . LEU A 1 94 ? 19.354 0.408 -14.135 1.00 91.00 94 LEU A CA 1
ATOM 720 C C . LEU A 1 94 ? 18.421 1.309 -14.953 1.00 91.00 94 LEU A C 1
ATOM 722 O O . LEU A 1 94 ? 18.260 1.095 -16.151 1.00 91.00 94 LEU A O 1
ATOM 726 N N . LEU A 1 95 ? 17.880 2.364 -14.341 1.00 91.88 95 LEU A N 1
ATOM 727 C CA . LEU A 1 95 ? 17.048 3.354 -15.021 1.00 91.88 95 LEU A CA 1
ATOM 728 C C . LEU A 1 95 ? 17.834 4.102 -16.108 1.00 91.88 95 LEU A C 1
ATOM 730 O O . LEU A 1 95 ? 17.386 4.162 -17.251 1.00 91.88 95 LEU A O 1
ATOM 734 N N . LEU A 1 96 ? 19.028 4.610 -15.784 1.00 92.31 96 LEU A N 1
ATOM 735 C CA . LEU A 1 96 ? 19.902 5.276 -16.755 1.00 92.31 96 LEU A CA 1
ATOM 736 C C . LEU A 1 96 ? 20.319 4.339 -17.893 1.00 92.31 96 LEU A C 1
ATOM 738 O O . LEU A 1 96 ? 20.365 4.766 -19.042 1.00 92.31 96 LEU A O 1
ATOM 742 N N . GLY A 1 97 ? 20.577 3.066 -17.591 1.00 88.31 97 GLY A N 1
ATOM 743 C CA . GLY A 1 97 ? 20.863 2.046 -18.595 1.00 88.31 97 GLY A CA 1
ATOM 744 C C . GLY A 1 97 ? 19.702 1.875 -19.570 1.00 88.31 97 GLY A C 1
ATOM 745 O O . GLY A 1 97 ? 19.904 1.976 -20.775 1.00 88.31 97 GLY A O 1
ATOM 746 N N . ILE A 1 98 ? 18.478 1.702 -19.063 1.00 89.06 98 ILE A N 1
ATOM 747 C CA . ILE A 1 98 ? 17.271 1.560 -19.892 1.00 89.06 98 ILE A CA 1
ATOM 748 C C . ILE A 1 98 ? 17.035 2.804 -20.758 1.00 89.06 98 ILE A C 1
ATOM 750 O O . ILE A 1 98 ? 16.788 2.680 -21.955 1.00 89.06 98 ILE A O 1
ATOM 754 N N . LEU A 1 99 ? 17.154 3.998 -20.174 1.00 88.69 99 LEU A N 1
ATOM 755 C CA . LEU A 1 99 ? 17.006 5.273 -20.886 1.00 88.69 99 LEU A CA 1
ATOM 756 C C . LEU A 1 99 ? 18.112 5.513 -21.922 1.00 88.69 99 LEU A C 1
ATOM 758 O O . LEU A 1 99 ? 17.871 6.184 -22.921 1.00 88.69 99 LEU A O 1
ATOM 762 N N . GLY A 1 100 ? 19.313 4.978 -21.700 1.00 87.00 100 GLY A N 1
ATOM 763 C CA . GLY A 1 100 ? 20.458 5.129 -22.597 1.00 87.00 100 GLY A CA 1
ATOM 764 C C . GLY A 1 100 ? 20.450 4.183 -23.800 1.00 87.00 100 GLY A C 1
ATOM 765 O O . GLY A 1 100 ? 21.032 4.512 -24.831 1.00 87.00 100 GLY A O 1
ATOM 766 N N . ILE A 1 101 ? 19.772 3.034 -23.710 1.00 85.25 101 ILE A N 1
ATOM 767 C CA . ILE A 1 101 ? 19.665 2.046 -24.798 1.00 85.25 101 ILE A CA 1
ATOM 768 C C . ILE A 1 101 ? 19.195 2.635 -26.141 1.00 85.25 101 ILE A C 1
ATOM 770 O O . ILE A 1 101 ? 19.877 2.361 -27.132 1.00 85.25 101 ILE A O 1
ATOM 774 N N . PRO A 1 102 ? 18.120 3.447 -26.235 1.00 80.38 102 PRO A N 1
ATOM 775 C CA . PRO A 1 102 ? 17.677 4.012 -27.517 1.00 80.38 102 PRO A CA 1
ATOM 776 C C . PRO A 1 102 ? 18.706 4.949 -28.167 1.00 80.38 102 PRO A C 1
ATOM 778 O O . PRO A 1 102 ? 18.676 5.143 -29.378 1.00 80.38 102 PRO A O 1
ATOM 781 N N . PHE A 1 103 ? 19.639 5.502 -27.387 1.00 83.00 103 PHE A N 1
ATOM 782 C CA . PHE A 1 103 ? 20.732 6.346 -27.881 1.00 83.00 103 PHE A CA 1
ATOM 783 C C . PHE A 1 103 ? 22.010 5.553 -28.191 1.00 83.00 103 PHE A C 1
ATOM 785 O O . PHE A 1 103 ? 23.012 6.127 -28.617 1.00 83.00 103 PHE A O 1
ATOM 792 N N . SER A 1 104 ? 22.000 4.239 -27.968 1.00 83.50 104 SER A N 1
ATOM 793 C CA . SER A 1 104 ? 23.147 3.368 -28.203 1.00 83.50 104 SER A CA 1
ATOM 794 C C . SER A 1 104 ? 23.126 2.757 -29.606 1.00 83.50 104 SER A C 1
ATOM 796 O O . SER A 1 104 ? 22.073 2.496 -30.188 1.00 83.50 104 SER A O 1
ATOM 798 N N . THR A 1 105 ? 24.308 2.415 -30.117 1.00 80.19 105 THR A N 1
ATOM 799 C CA . THR A 1 105 ? 24.465 1.635 -31.356 1.00 80.19 105 THR A CA 1
ATOM 800 C C . THR A 1 105 ? 23.949 0.199 -31.229 1.00 80.19 105 THR A C 1
ATOM 802 O O . THR A 1 105 ? 23.789 -0.490 -32.229 1.00 80.19 105 THR A O 1
ATOM 805 N N . VAL A 1 106 ? 23.664 -0.271 -30.012 1.00 78.00 106 VAL A N 1
ATOM 806 C CA . VAL A 1 106 ? 23.116 -1.611 -29.768 1.00 78.00 106 VAL A CA 1
ATOM 807 C C . VAL A 1 106 ? 21.672 -1.694 -30.267 1.00 78.00 106 VAL A C 1
ATOM 809 O O . VAL A 1 106 ? 21.274 -2.700 -30.849 1.00 78.00 106 VAL A O 1
ATOM 812 N N . PHE A 1 107 ? 20.898 -0.615 -30.118 1.00 75.00 107 PHE A N 1
ATOM 813 C CA . PHE A 1 107 ? 19.510 -0.580 -30.576 1.00 75.00 107 PHE A CA 1
ATOM 814 C C . PHE A 1 107 ? 19.397 -0.616 -32.108 1.00 75.00 107 PHE A C 1
ATOM 816 O O . PHE A 1 107 ? 18.538 -1.311 -32.646 1.00 75.00 107 PHE A O 1
ATOM 823 N N . SER A 1 108 ? 20.311 0.039 -32.833 1.00 74.94 108 SER A N 1
ATOM 824 C CA . SER A 1 108 ? 20.322 -0.008 -34.303 1.00 74.94 108 SER A CA 1
ATOM 825 C C . SER A 1 108 ? 20.690 -1.391 -34.856 1.00 74.94 108 SER A C 1
ATOM 827 O O . SER A 1 108 ? 20.211 -1.778 -35.923 1.00 74.94 108 SER A O 1
ATOM 829 N N . VAL A 1 109 ? 21.483 -2.178 -34.120 1.00 77.75 109 VAL A N 1
ATOM 830 C CA . VAL A 1 109 ? 21.760 -3.586 -34.452 1.00 77.75 109 VAL A CA 1
ATOM 831 C C . VAL A 1 109 ? 20.505 -4.451 -34.291 1.00 77.75 109 VAL A C 1
ATOM 833 O O . VAL A 1 109 ? 20.258 -5.322 -35.121 1.00 77.75 109 VAL A O 1
ATOM 836 N N . PHE A 1 110 ? 19.669 -4.187 -33.281 1.00 72.62 110 PHE A N 1
ATOM 837 C CA . PHE A 1 110 ? 18.389 -4.888 -33.122 1.00 72.62 110 PHE A CA 1
ATOM 838 C C . PHE A 1 110 ? 17.368 -4.503 -34.196 1.00 72.62 110 PHE A C 1
ATOM 840 O O . PHE A 1 110 ? 16.670 -5.377 -34.701 1.00 72.62 110 PHE A O 1
ATOM 847 N N . ALA A 1 111 ? 17.323 -3.228 -34.587 1.00 71.75 111 ALA A N 1
ATOM 848 C CA . ALA A 1 111 ? 16.423 -2.741 -35.632 1.00 71.75 111 ALA A CA 1
ATOM 849 C C . ALA A 1 111 ? 16.821 -3.199 -37.051 1.00 71.75 111 ALA A C 1
ATOM 851 O O . ALA A 1 111 ? 15.989 -3.229 -37.952 1.00 71.75 111 ALA A O 1
ATOM 852 N N . SER A 1 112 ? 18.092 -3.554 -37.272 1.00 76.62 112 SER A N 1
ATOM 853 C CA . SER A 1 112 ? 18.602 -3.964 -38.590 1.00 76.62 112 SER A CA 1
ATOM 854 C C . SER A 1 112 ? 18.521 -5.469 -38.861 1.00 76.62 112 SER A C 1
ATOM 856 O O . SER A 1 112 ? 18.815 -5.889 -39.980 1.00 76.62 112 SER A O 1
ATOM 858 N N . GLN A 1 113 ? 18.099 -6.289 -37.889 1.00 76.31 113 GLN A N 1
ATOM 859 C CA . GLN A 1 113 ? 17.899 -7.727 -38.088 1.00 76.31 113 GLN A CA 1
ATOM 860 C C . GLN A 1 113 ? 16.541 -8.018 -38.754 1.00 76.31 113 GLN A C 1
ATOM 862 O O . GLN A 1 113 ? 15.495 -7.824 -38.129 1.00 76.31 113 GLN A O 1
ATOM 867 N N . PRO A 1 114 ? 16.515 -8.528 -40.001 1.00 58.47 114 PRO A N 1
ATOM 868 C CA . PRO A 1 114 ? 15.266 -8.801 -40.704 1.00 58.47 114 PRO A CA 1
ATOM 869 C C . PRO A 1 114 ? 14.506 -9.958 -40.038 1.00 58.47 114 PRO A C 1
ATOM 871 O O . PRO A 1 114 ? 15.037 -11.060 -39.912 1.00 58.47 114 PRO A O 1
ATOM 874 N N . GLY A 1 115 ? 13.252 -9.723 -39.637 1.00 64.69 115 GLY A N 1
ATOM 875 C CA . GLY A 1 115 ? 12.334 -10.760 -39.136 1.00 64.69 115 GLY A CA 1
ATOM 876 C C . GLY A 1 115 ? 12.371 -11.039 -37.626 1.00 64.69 115 GLY A C 1
ATOM 877 O O . GLY A 1 115 ? 11.652 -11.924 -37.165 1.00 64.69 115 GLY A O 1
ATOM 878 N N . GLY A 1 116 ? 13.168 -10.306 -36.843 1.00 65.81 116 GLY A N 1
ATOM 879 C CA . GLY A 1 116 ? 13.194 -10.433 -35.383 1.00 65.81 116 GLY A CA 1
ATOM 880 C C . GLY A 1 116 ? 12.293 -9.410 -34.684 1.00 65.81 116 GLY A C 1
ATOM 881 O O . GLY A 1 116 ? 12.503 -8.213 -34.826 1.00 65.81 116 GLY A O 1
ATOM 882 N N . ASN A 1 117 ? 11.367 -9.851 -33.824 1.00 76.44 117 ASN A N 1
ATOM 883 C CA . ASN A 1 117 ? 10.574 -8.965 -32.943 1.00 76.44 117 ASN A CA 1
ATOM 884 C C . ASN A 1 117 ? 11.393 -8.391 -31.760 1.00 76.44 117 ASN A C 1
ATOM 886 O O . ASN A 1 117 ? 10.841 -8.058 -30.709 1.00 76.44 117 ASN A O 1
ATOM 890 N N . LEU A 1 118 ? 12.721 -8.315 -31.891 1.00 76.12 118 LEU A N 1
ATOM 891 C CA . LEU A 1 118 ? 13.640 -7.915 -30.821 1.00 76.12 118 LEU A CA 1
ATOM 892 C C . LEU A 1 118 ? 13.470 -6.445 -30.434 1.00 76.12 118 LEU A C 1
ATOM 894 O O . LEU A 1 118 ? 13.605 -6.116 -29.259 1.00 76.12 118 LEU A O 1
ATOM 898 N N . GLU A 1 119 ? 13.087 -5.596 -31.390 1.00 78.69 119 GLU A N 1
ATOM 899 C CA . GLU A 1 119 ? 12.748 -4.190 -31.151 1.00 78.69 119 GLU A CA 1
ATOM 900 C C . GLU A 1 119 ? 11.639 -4.029 -30.102 1.00 78.69 119 GLU A C 1
ATOM 902 O O . GLU A 1 119 ? 11.677 -3.099 -29.305 1.00 78.69 119 GLU A O 1
ATOM 907 N N . VAL A 1 120 ? 10.689 -4.968 -30.050 1.00 83.31 120 VAL A N 1
ATOM 908 C CA . VAL A 1 120 ? 9.581 -4.957 -29.083 1.00 83.31 120 VAL A CA 1
ATOM 909 C C . VAL A 1 120 ? 9.923 -5.773 -27.839 1.00 83.31 120 VAL A C 1
ATOM 911 O O . VAL A 1 120 ? 9.661 -5.346 -26.715 1.00 83.31 120 VAL A O 1
ATOM 914 N N . LEU A 1 121 ? 10.530 -6.948 -28.016 1.00 86.25 121 LEU A N 1
ATOM 915 C CA . LEU A 1 121 ? 10.830 -7.864 -26.917 1.00 86.25 121 LEU A CA 1
ATOM 916 C C . LEU A 1 121 ? 11.825 -7.258 -25.917 1.00 86.25 121 LEU A C 1
ATOM 918 O O . LEU A 1 121 ? 11.641 -7.400 -24.710 1.00 86.25 121 LEU A O 1
ATOM 922 N N . VAL A 1 122 ? 12.861 -6.566 -26.399 1.00 84.62 122 VAL A N 1
ATOM 923 C CA . VAL A 1 122 ? 13.921 -6.009 -25.546 1.00 84.62 122 VAL A CA 1
ATOM 924 C C . VAL A 1 122 ? 13.378 -4.928 -24.594 1.00 84.62 122 VAL A C 1
ATOM 926 O O . VAL A 1 122 ? 13.570 -5.081 -23.383 1.00 84.62 122 VAL A O 1
ATOM 929 N N . PRO A 1 123 ? 12.643 -3.893 -25.054 1.00 85.50 123 PRO A N 1
ATOM 930 C CA . PRO A 1 123 ? 12.006 -2.925 -24.159 1.00 85.50 123 PRO A CA 1
ATOM 931 C C . PRO A 1 123 ? 11.022 -3.554 -23.172 1.00 85.50 123 PRO A C 1
ATOM 933 O O . PRO A 1 123 ? 10.984 -3.145 -22.013 1.00 85.50 123 PRO A O 1
ATOM 936 N N . VAL A 1 124 ? 10.257 -4.567 -23.595 1.00 90.12 124 VAL A N 1
ATOM 937 C CA . VAL A 1 124 ? 9.306 -5.268 -22.716 1.00 90.12 124 VAL A CA 1
ATOM 938 C C . VAL A 1 124 ? 10.034 -5.988 -21.579 1.00 90.12 124 VAL A C 1
ATOM 940 O O . VAL A 1 124 ? 9.641 -5.857 -20.420 1.00 90.12 124 VAL A O 1
ATOM 943 N N . VAL A 1 125 ? 11.122 -6.701 -21.880 1.00 91.19 125 VAL A N 1
ATOM 944 C CA . VAL A 1 125 ? 11.929 -7.400 -20.866 1.00 91.19 125 VAL A CA 1
ATOM 945 C C . VAL A 1 125 ? 12.600 -6.409 -19.910 1.00 91.19 125 VAL A C 1
ATOM 947 O O . VAL A 1 125 ? 12.577 -6.619 -18.698 1.00 91.19 125 VAL A O 1
ATOM 950 N N . LEU A 1 126 ? 13.151 -5.307 -20.426 1.00 90.19 126 LEU A N 1
ATOM 951 C CA . LEU A 1 126 ? 13.760 -4.250 -19.609 1.00 90.19 126 LEU A CA 1
ATOM 952 C C . LEU A 1 126 ? 12.736 -3.569 -18.695 1.00 90.19 126 LEU A C 1
ATOM 954 O O . LEU A 1 126 ? 13.010 -3.362 -17.513 1.00 90.19 126 LEU A O 1
ATOM 958 N N . GLY A 1 127 ? 11.547 -3.271 -19.224 1.00 91.06 127 GLY A N 1
ATOM 959 C CA . GLY A 1 127 ? 10.430 -2.733 -18.456 1.00 91.06 127 GLY A CA 1
ATOM 960 C C . GLY A 1 127 ? 10.010 -3.684 -17.339 1.00 91.06 127 GLY A C 1
ATOM 961 O O . GLY A 1 127 ? 9.947 -3.275 -16.183 1.00 91.06 127 GLY A O 1
ATOM 962 N N . ALA A 1 128 ? 9.826 -4.970 -17.647 1.00 94.19 128 ALA A N 1
ATOM 963 C CA . ALA A 1 128 ? 9.485 -5.986 -16.652 1.00 94.19 128 ALA A CA 1
ATOM 964 C C . ALA A 1 128 ? 10.564 -6.128 -15.563 1.00 94.19 128 ALA A C 1
ATOM 966 O O . ALA A 1 128 ? 10.236 -6.225 -14.376 1.00 94.19 128 ALA A O 1
ATOM 967 N N . ALA A 1 129 ? 11.846 -6.092 -15.938 1.00 92.25 129 ALA A N 1
ATOM 968 C CA . ALA A 1 129 ? 12.959 -6.129 -14.993 1.00 92.25 129 ALA A CA 1
ATOM 969 C C . ALA A 1 129 ? 12.966 -4.899 -14.069 1.00 92.25 129 ALA A C 1
ATOM 971 O O . ALA A 1 129 ? 13.100 -5.048 -12.852 1.00 92.25 129 ALA A O 1
ATOM 972 N N . PHE A 1 130 ? 12.754 -3.696 -14.616 1.00 93.38 130 PHE A N 1
ATOM 973 C CA . PHE A 1 130 ? 12.655 -2.467 -13.825 1.00 93.38 130 PHE A CA 1
ATOM 974 C C . PHE A 1 130 ? 11.444 -2.476 -12.891 1.00 93.38 130 PHE A C 1
ATOM 976 O O . PHE A 1 130 ? 11.588 -2.164 -11.711 1.00 93.38 130 PHE A O 1
ATOM 983 N N . THR A 1 131 ? 10.267 -2.880 -13.375 1.00 93.56 131 THR A N 1
ATOM 984 C CA . THR A 1 131 ? 9.054 -2.983 -12.551 1.00 93.56 131 THR A CA 1
ATOM 985 C C . THR A 1 131 ? 9.245 -3.973 -11.407 1.00 93.56 131 THR A C 1
ATOM 987 O O . THR A 1 131 ? 8.900 -3.665 -10.268 1.00 93.56 131 THR A O 1
ATOM 990 N N . THR A 1 132 ? 9.851 -5.130 -11.680 1.00 93.81 132 THR A N 1
ATOM 991 C CA . THR A 1 132 ? 10.161 -6.137 -10.655 1.00 93.81 132 THR A CA 1
ATOM 992 C C . THR A 1 132 ? 11.109 -5.567 -9.602 1.00 93.81 132 THR A C 1
ATOM 994 O O . THR A 1 132 ? 10.857 -5.674 -8.402 1.00 93.81 132 THR A O 1
ATOM 997 N N . TYR A 1 133 ? 12.173 -4.895 -10.041 1.00 91.88 133 TYR A N 1
ATOM 998 C CA . TYR A 1 133 ? 13.107 -4.220 -9.147 1.00 91.88 133 TYR A CA 1
ATOM 999 C C . TYR A 1 133 ? 12.417 -3.138 -8.292 1.00 91.88 133 TYR A C 1
ATOM 1001 O O . TYR A 1 133 ? 12.617 -3.095 -7.077 1.00 91.88 133 TYR A O 1
ATOM 1009 N N . ALA A 1 134 ? 11.563 -2.302 -8.891 1.00 89.44 134 ALA A N 1
ATOM 1010 C CA . ALA A 1 134 ? 10.828 -1.245 -8.197 1.00 89.44 134 ALA A CA 1
ATOM 1011 C C . ALA A 1 134 ? 9.830 -1.798 -7.164 1.00 89.44 134 ALA A C 1
ATOM 1013 O O . ALA A 1 134 ? 9.694 -1.232 -6.073 1.00 89.44 134 ALA A O 1
ATOM 1014 N N . ALA A 1 135 ? 9.173 -2.921 -7.472 1.00 90.69 135 ALA A N 1
ATOM 1015 C CA . ALA A 1 135 ? 8.288 -3.618 -6.544 1.00 90.69 135 ALA A CA 1
ATOM 1016 C C . ALA A 1 135 ? 9.060 -4.126 -5.318 1.00 90.69 135 ALA A C 1
ATOM 1018 O O . ALA A 1 135 ? 8.660 -3.855 -4.184 1.00 90.69 135 ALA A O 1
ATOM 1019 N N . PHE A 1 136 ? 10.209 -4.779 -5.527 1.00 89.12 136 PHE A N 1
ATOM 1020 C CA . PHE A 1 136 ? 11.063 -5.220 -4.423 1.00 89.12 136 PHE A CA 1
ATOM 1021 C C . PHE A 1 136 ? 11.612 -4.046 -3.612 1.00 89.12 136 PHE A C 1
ATOM 1023 O O . PHE A 1 136 ? 11.560 -4.079 -2.385 1.00 89.12 136 PHE A O 1
ATOM 1030 N N . PHE A 1 137 ? 12.081 -2.982 -4.266 1.00 87.38 137 PHE A N 1
ATOM 1031 C CA . PHE A 1 137 ? 12.574 -1.794 -3.573 1.00 87.38 137 PHE A CA 1
ATOM 1032 C C . PHE A 1 137 ? 11.506 -1.188 -2.657 1.00 87.38 137 PHE A C 1
ATOM 1034 O O . PHE A 1 137 ? 11.777 -0.937 -1.482 1.00 87.38 137 PHE A O 1
ATOM 1041 N N . THR A 1 138 ? 10.291 -1.002 -3.177 1.00 85.00 138 THR A N 1
ATOM 1042 C CA . THR A 1 138 ? 9.164 -0.449 -2.418 1.00 85.00 138 THR A CA 1
ATOM 1043 C C . THR A 1 138 ? 8.768 -1.363 -1.261 1.00 85.00 138 THR A C 1
ATOM 1045 O O . THR A 1 138 ? 8.598 -0.883 -0.144 1.00 85.00 138 THR A O 1
ATOM 1048 N N . GLY A 1 139 ? 8.683 -2.677 -1.497 1.00 84.12 139 GLY A N 1
ATOM 1049 C CA . GLY A 1 139 ? 8.312 -3.657 -0.474 1.00 84.12 139 GLY A CA 1
ATOM 1050 C C . GLY A 1 139 ? 9.318 -3.740 0.675 1.00 84.12 139 GLY A C 1
ATOM 1051 O O . GLY A 1 139 ? 8.934 -3.657 1.838 1.00 84.12 139 GLY A O 1
ATOM 1052 N N . TYR A 1 140 ? 10.615 -3.832 0.369 1.00 82.88 140 TYR A N 1
ATOM 1053 C CA . TYR A 1 140 ? 11.664 -3.944 1.390 1.00 82.88 140 TYR A CA 1
ATOM 1054 C C . TYR A 1 140 ? 11.934 -2.637 2.149 1.00 82.88 140 TYR A C 1
ATOM 1056 O O . TYR A 1 140 ? 12.474 -2.682 3.252 1.00 82.88 140 TYR A O 1
ATOM 1064 N N . ASN A 1 141 ? 11.569 -1.476 1.593 1.00 82.56 141 ASN A N 1
ATOM 1065 C CA . ASN A 1 141 ? 11.826 -0.165 2.203 1.00 82.56 141 ASN A CA 1
ATOM 1066 C C . ASN A 1 141 ? 10.545 0.558 2.650 1.00 82.56 141 ASN A C 1
ATOM 1068 O O . ASN A 1 141 ? 10.588 1.760 2.914 1.00 82.56 141 ASN A O 1
ATOM 1072 N N . LEU A 1 142 ? 9.413 -0.147 2.758 1.00 80.81 142 LEU A N 1
ATOM 1073 C CA . LEU A 1 142 ? 8.103 0.452 3.032 1.00 80.81 142 LEU A CA 1
ATOM 1074 C C . LEU A 1 142 ? 8.060 1.223 4.360 1.00 80.81 142 LEU A C 1
ATOM 1076 O O . LEU A 1 142 ? 7.532 2.331 4.407 1.00 80.81 142 LEU A O 1
ATOM 1080 N N . GLU A 1 143 ? 8.671 0.694 5.424 1.00 76.81 143 GLU A N 1
ATOM 1081 C CA . GLU A 1 143 ? 8.751 1.388 6.718 1.00 76.81 143 GLU A CA 1
ATOM 1082 C C . GLU A 1 143 ? 9.575 2.677 6.640 1.00 76.81 143 GLU A C 1
ATOM 1084 O O . GLU A 1 143 ? 9.191 3.709 7.196 1.00 76.81 143 GLU A O 1
ATOM 1089 N N . TRP A 1 144 ? 10.693 2.643 5.909 1.00 78.56 144 TRP A N 1
ATOM 1090 C CA . TRP A 1 144 ? 11.527 3.821 5.690 1.00 78.56 144 TRP A CA 1
ATOM 1091 C C . TRP A 1 144 ? 10.801 4.874 4.842 1.00 78.56 144 TRP A C 1
ATOM 1093 O O . TRP A 1 144 ? 10.829 6.057 5.186 1.00 78.56 144 TRP A O 1
ATOM 1103 N N . LEU A 1 145 ? 10.109 4.451 3.777 1.00 79.94 145 LEU A N 1
ATOM 1104 C CA . LEU A 1 145 ? 9.288 5.324 2.934 1.00 79.94 145 LEU A CA 1
ATOM 1105 C C . LEU A 1 145 ? 8.159 5.965 3.747 1.00 79.94 145 LEU A C 1
ATOM 1107 O O . LEU A 1 145 ? 7.988 7.181 3.697 1.00 79.94 145 LEU A O 1
ATOM 1111 N N . LYS A 1 146 ? 7.444 5.174 4.556 1.00 82.56 146 LYS A N 1
ATOM 1112 C CA . LYS A 1 146 ? 6.388 5.662 5.451 1.00 82.56 146 LYS A CA 1
ATOM 1113 C C . LYS A 1 146 ? 6.925 6.737 6.394 1.00 82.56 146 LYS A C 1
ATOM 1115 O O . LYS A 1 146 ? 6.358 7.821 6.461 1.00 82.56 146 LYS A O 1
ATOM 1120 N N . LYS A 1 147 ? 8.048 6.476 7.066 1.00 82.06 147 LYS A N 1
ATOM 1121 C CA . LYS A 1 147 ? 8.657 7.438 7.995 1.00 82.06 147 LYS A CA 1
ATOM 1122 C C . LYS A 1 147 ? 9.129 8.725 7.313 1.00 82.06 147 LYS A C 1
ATOM 1124 O O . LYS A 1 147 ? 9.131 9.763 7.952 1.00 82.06 147 LYS A O 1
ATOM 1129 N N . LYS A 1 148 ? 9.584 8.661 6.058 1.00 80.50 148 LYS A N 1
ATOM 1130 C CA . LYS A 1 148 ? 10.145 9.825 5.356 1.00 80.50 148 LYS A CA 1
ATOM 1131 C C . LYS A 1 148 ? 9.099 10.694 4.652 1.00 80.50 148 LYS A C 1
ATOM 1133 O O . LYS A 1 148 ? 9.352 11.879 4.463 1.00 80.50 148 LYS A O 1
ATOM 1138 N N . PHE A 1 149 ? 7.992 10.104 4.198 1.00 77.56 149 PHE A N 1
ATOM 1139 C CA . PHE A 1 149 ? 6.983 10.799 3.388 1.00 77.56 149 PHE A CA 1
ATOM 1140 C C . PHE A 1 149 ? 5.658 11.058 4.117 1.00 77.56 149 PHE A C 1
ATOM 1142 O O . PHE A 1 149 ? 4.909 11.925 3.679 1.00 77.56 149 PHE A O 1
ATOM 1149 N N . LEU A 1 150 ? 5.347 10.317 5.189 1.00 74.25 150 LEU A N 1
ATOM 1150 C CA . LEU A 1 150 ? 4.092 10.459 5.945 1.00 74.25 150 LEU A CA 1
ATOM 1151 C C . LEU A 1 150 ? 4.288 11.007 7.366 1.00 74.25 150 LEU A C 1
ATOM 1153 O O . LEU A 1 150 ? 3.300 11.289 8.036 1.00 74.25 150 LEU A O 1
ATOM 1157 N N . THR A 1 151 ? 5.532 11.119 7.840 1.00 51.88 151 THR A N 1
ATOM 1158 C CA . THR A 1 151 ? 5.901 11.731 9.131 1.00 51.88 151 THR A CA 1
ATOM 1159 C C . THR A 1 151 ? 6.838 12.896 8.867 1.00 51.88 151 THR A C 1
ATOM 1161 O O . THR A 1 151 ? 6.705 13.917 9.571 1.00 51.88 151 THR A O 1
#